Protein AF-A0A7X3UES8-F1 (afdb_monomer_lite)

Radius of gyration: 14.58 Å; chains: 1; bounding box: 32×20×34 Å

Structure (mmCIF, N/CA/C/O backbone):
data_AF-A0A7X3UES8-F1
#
_entry.id   AF-A0A7X3UES8-F1
#
loop_
_atom_site.group_PDB
_atom_site.id
_atom_site.type_symbol
_atom_site.label_atom_id
_atom_site.label_alt_id
_atom_site.label_comp_id
_atom_site.label_asym_id
_atom_site.label_entity_id
_atom_site.label_seq_id
_atom_site.pdbx_PDB_ins_code
_atom_site.Cartn_x
_atom_site.Cartn_y
_atom_site.Cartn_z
_atom_site.occupancy
_atom_site.B_iso_or_equiv
_atom_site.auth_seq_id
_atom_site.auth_comp_id
_atom_site.auth_asym_id
_atom_site.auth_atom_id
_atom_site.pdbx_PDB_model_num
ATOM 1 N N . VAL A 1 1 ? 5.667 8.976 8.395 1.00 89.12 1 VAL A N 1
ATOM 2 C CA . VAL A 1 1 ? 4.293 9.411 8.042 1.00 89.12 1 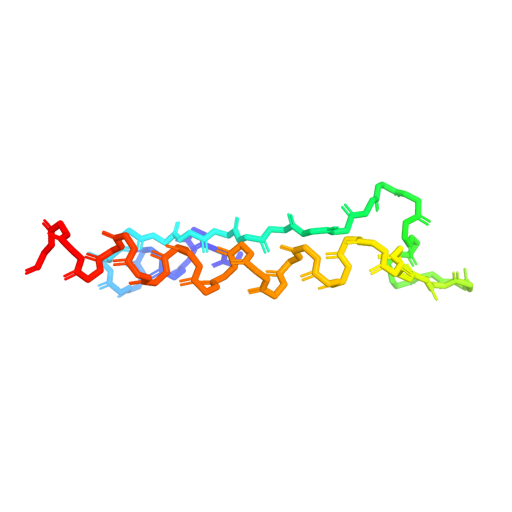VAL A CA 1
ATOM 3 C C . VAL A 1 1 ? 3.238 8.523 8.695 1.00 89.12 1 VAL A C 1
ATOM 5 O O . VAL A 1 1 ? 2.494 9.042 9.503 1.00 89.12 1 VAL A O 1
ATOM 8 N N . VAL A 1 2 ? 3.202 7.208 8.443 1.00 92.56 2 VAL A N 1
ATOM 9 C CA . VAL A 1 2 ? 2.193 6.284 9.022 1.00 92.56 2 VAL A CA 1
ATOM 10 C C . VAL A 1 2 ? 2.112 6.357 10.554 1.00 92.56 2 VAL A C 1
ATOM 12 O O . VAL A 1 2 ? 1.051 6.644 11.085 1.00 92.56 2 VAL A O 1
ATOM 15 N N . ALA A 1 3 ? 3.243 6.219 11.254 1.00 94.00 3 ALA A N 1
ATOM 16 C CA . ALA A 1 3 ? 3.283 6.311 12.720 1.00 94.00 3 ALA A CA 1
ATOM 17 C C . ALA A 1 3 ? 2.818 7.676 13.269 1.00 94.00 3 ALA A C 1
ATOM 19 O O . ALA A 1 3 ? 2.268 7.755 14.357 1.00 94.00 3 ALA A O 1
ATOM 20 N N . MET A 1 4 ? 3.001 8.753 12.497 1.00 97.06 4 MET A N 1
ATOM 21 C CA . MET A 1 4 ? 2.556 10.094 12.890 1.00 97.06 4 MET A CA 1
ATOM 22 C C . MET A 1 4 ? 1.028 10.222 12.815 1.00 97.06 4 MET A C 1
ATOM 24 O O . MET A 1 4 ? 0.4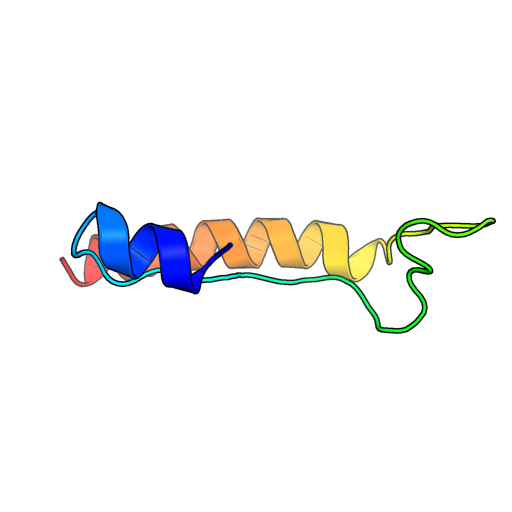37 10.921 13.628 1.00 97.06 4 MET A O 1
ATOM 28 N N . PHE A 1 5 ? 0.376 9.546 11.860 1.00 97.00 5 PHE A N 1
ATOM 29 C CA . PHE A 1 5 ? -1.089 9.487 11.822 1.00 97.00 5 PHE A CA 1
ATOM 30 C C . PHE A 1 5 ? -1.646 8.773 13.051 1.00 97.00 5 PHE A C 1
ATOM 32 O O . PHE A 1 5 ? -2.600 9.263 13.648 1.00 97.00 5 PHE A O 1
ATOM 39 N N . GLU A 1 6 ? -1.016 7.674 13.459 1.00 96.94 6 GLU A N 1
ATOM 40 C CA . GLU A 1 6 ? -1.392 6.949 14.672 1.00 96.94 6 GLU A CA 1
A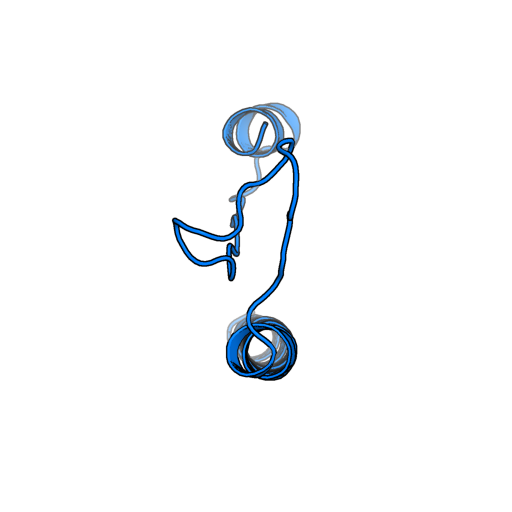TOM 41 C C . GLU A 1 6 ? -1.225 7.815 15.930 1.00 96.94 6 GLU A C 1
ATOM 43 O O . GLU A 1 6 ? -2.152 7.904 16.732 1.00 96.94 6 GLU A O 1
ATOM 48 N N . GLU A 1 7 ? -0.103 8.533 16.060 1.00 97.31 7 GLU A N 1
ATOM 49 C CA . GLU A 1 7 ? 0.157 9.441 17.187 1.00 97.31 7 GLU A CA 1
ATOM 50 C C . GLU A 1 7 ? -0.858 10.594 17.274 1.00 97.31 7 GLU A C 1
ATOM 52 O O . GLU A 1 7 ? -1.366 10.891 18.354 1.00 97.31 7 GLU A O 1
ATOM 57 N N . ILE A 1 8 ? -1.173 11.244 16.147 1.00 97.94 8 ILE A N 1
ATOM 58 C CA . ILE A 1 8 ? -2.042 12.432 16.124 1.00 97.94 8 ILE A CA 1
ATOM 59 C C . ILE A 1 8 ? -3.519 12.060 16.274 1.00 97.94 8 ILE A C 1
ATOM 61 O O . ILE A 1 8 ? -4.268 12.767 16.949 1.00 97.94 8 ILE A O 1
ATOM 65 N N . LEU A 1 9 ? -3.963 10.993 15.606 1.00 97.44 9 LEU A N 1
ATOM 66 C CA . LEU A 1 9 ? -5.379 10.627 15.550 1.00 97.44 9 LEU A CA 1
ATOM 67 C C . LEU A 1 9 ? -5.785 9.674 16.677 1.00 97.44 9 LEU A C 1
ATOM 69 O O . LEU A 1 9 ? -6.977 9.534 16.940 1.00 97.44 9 LEU A O 1
ATOM 73 N N . GLY A 1 10 ? -4.822 9.013 17.329 1.00 96.75 10 GLY A N 1
ATOM 74 C CA . GLY A 1 10 ? -5.092 7.999 18.348 1.00 96.75 10 GLY A CA 1
ATOM 75 C C . GLY A 1 10 ? -5.807 6.763 17.793 1.00 96.75 10 GLY A C 1
ATOM 76 O O . GLY A 1 10 ? -6.496 6.069 18.539 1.00 96.75 10 GLY A O 1
ATOM 77 N N . LEU A 1 11 ? -5.686 6.507 16.486 1.00 96.06 11 LEU A N 1
ATOM 78 C CA . LEU A 1 11 ? -6.333 5.398 15.787 1.00 96.06 11 LEU A CA 1
ATOM 79 C C . LEU A 1 11 ? -5.286 4.482 15.135 1.00 96.06 11 LEU A C 1
ATOM 81 O O . LEU A 1 11 ? -4.315 4.991 14.563 1.00 96.06 11 LEU A O 1
ATOM 85 N N . PRO A 1 12 ? -5.496 3.150 15.141 1.00 94.69 12 PRO A N 1
ATOM 86 C CA . PRO A 1 12 ? -4.637 2.223 14.413 1.00 94.69 12 PRO A CA 1
ATOM 87 C C . PRO A 1 12 ? -4.544 2.608 12.934 1.00 94.69 12 PRO A C 1
ATOM 89 O O . PRO A 1 12 ? -5.563 2.838 12.282 1.00 94.69 12 PRO A O 1
ATOM 92 N N . THR A 1 13 ? -3.326 2.665 12.393 1.00 95.94 13 THR A N 1
ATOM 93 C CA . THR A 1 13 ? -3.092 3.061 10.997 1.00 95.94 13 THR A CA 1
ATOM 94 C C . THR A 1 13 ? -2.512 1.898 10.195 1.00 95.94 13 THR A C 1
ATOM 96 O O . THR A 1 13 ? -1.543 1.267 10.607 1.00 95.94 13 THR A O 1
ATOM 99 N N . VAL A 1 14 ? -3.072 1.637 9.011 1.00 95.00 14 VAL A N 1
ATOM 100 C CA . VAL A 1 14 ? -2.602 0.587 8.092 1.00 95.00 14 VAL A CA 1
ATOM 101 C C . VAL A 1 14 ? -1.958 1.224 6.860 1.00 95.00 14 VAL A C 1
ATOM 103 O O . VAL A 1 14 ? -2.568 2.059 6.195 1.00 95.00 14 VAL A O 1
ATOM 106 N N . LEU A 1 15 ? -0.733 0.806 6.527 1.00 95.81 15 LEU A N 1
ATOM 107 C CA . LEU A 1 15 ? -0.084 1.124 5.252 1.00 95.81 15 LEU A CA 1
ATOM 108 C C . LEU A 1 15 ? -0.207 -0.066 4.298 1.00 95.81 15 LEU A C 1
ATOM 110 O O . LEU A 1 15 ? 0.395 -1.110 4.532 1.00 95.81 15 LEU A O 1
ATOM 114 N N . MET A 1 16 ? -0.938 0.111 3.199 1.00 95.56 16 MET A N 1
ATOM 115 C CA . MET A 1 16 ? -1.111 -0.914 2.166 1.00 95.56 16 MET A CA 1
ATOM 116 C C . MET A 1 16 ? -0.221 -0.606 0.956 1.00 95.56 16 MET A C 1
ATOM 118 O O . MET A 1 16 ? -0.587 0.190 0.093 1.00 95.56 16 MET A O 1
ATOM 122 N N . ALA A 1 17 ? 0.972 -1.203 0.910 1.00 93.12 17 ALA A N 1
ATOM 123 C CA . ALA A 1 17 ? 1.910 -1.044 -0.201 1.00 93.12 17 ALA A CA 1
ATOM 124 C C . ALA A 1 17 ? 1.779 -2.193 -1.214 1.00 93.12 17 ALA A C 1
ATOM 126 O O . ALA A 1 17 ? 1.752 -3.361 -0.834 1.00 93.12 17 ALA A O 1
ATOM 127 N N . PHE A 1 18 ? 1.752 -1.856 -2.507 1.00 96.44 18 PHE A N 1
ATOM 128 C CA . PHE A 1 18 ? 1.578 -2.821 -3.607 1.00 96.44 18 PHE A C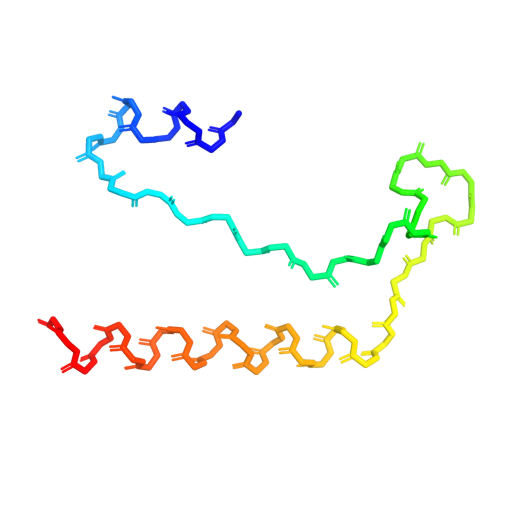A 1
ATOM 129 C C . PHE A 1 18 ? 2.713 -2.789 -4.646 1.00 96.44 18 PHE A C 1
ATOM 131 O O . PHE A 1 18 ? 2.713 -3.575 -5.594 1.00 96.44 18 PHE A O 1
ATOM 138 N N . GLY A 1 19 ? 3.669 -1.867 -4.507 1.00 95.12 19 GLY A N 1
ATOM 139 C CA . GLY A 1 19 ? 4.812 -1.753 -5.413 1.00 95.12 19 GLY A CA 1
ATOM 140 C C . GLY A 1 19 ? 5.799 -2.910 -5.254 1.00 95.12 19 GLY A C 1
ATOM 141 O O . GLY A 1 19 ? 5.934 -3.482 -4.172 1.00 95.12 19 GLY A O 1
ATOM 142 N N . LEU A 1 20 ? 6.496 -3.246 -6.338 1.00 95.44 20 LEU A N 1
ATOM 143 C CA . LEU A 1 20 ? 7.658 -4.130 -6.292 1.00 95.44 20 LEU A CA 1
ATOM 144 C C . LEU A 1 20 ? 8.918 -3.330 -5.913 1.00 95.44 20 LEU A C 1
ATOM 146 O O . LEU A 1 20 ? 8.954 -2.115 -6.122 1.00 95.44 20 LEU A O 1
ATOM 150 N N . PRO A 1 21 ? 9.972 -3.985 -5.389 1.00 95.06 21 PRO A N 1
ATOM 151 C CA . PRO A 1 21 ? 11.223 -3.303 -5.055 1.00 95.06 21 PRO A CA 1
ATOM 152 C C . PRO A 1 21 ? 11.888 -2.583 -6.240 1.00 95.06 21 PRO A C 1
ATOM 154 O O . PRO A 1 21 ? 12.596 -1.607 -6.025 1.00 95.06 21 PRO A O 1
ATOM 157 N N . ASP A 1 22 ? 11.651 -3.037 -7.475 1.00 95.81 22 ASP A N 1
ATOM 158 C CA . ASP A 1 22 ? 12.196 -2.463 -8.712 1.00 95.81 22 ASP A CA 1
ATOM 159 C C . ASP A 1 22 ? 11.263 -1.430 -9.369 1.00 95.81 22 ASP A C 1
ATOM 161 O O . ASP A 1 22 ? 11.423 -1.094 -10.541 1.00 95.81 22 ASP A O 1
ATOM 165 N N . CYS A 1 23 ? 10.247 -0.935 -8.659 1.00 95.31 23 CYS A N 1
ATOM 166 C CA . CYS A 1 23 ? 9.387 0.124 -9.191 1.00 95.31 23 CYS A CA 1
ATOM 167 C C . CYS A 1 23 ? 10.126 1.454 -9.386 1.00 95.31 23 CYS A C 1
ATOM 169 O O . CYS A 1 23 ? 9.590 2.325 -10.063 1.00 95.31 23 CYS A O 1
ATOM 171 N N . ASP A 1 24 ? 11.335 1.591 -8.830 1.00 95.06 24 ASP A N 1
ATOM 172 C CA . ASP A 1 24 ? 12.213 2.747 -9.019 1.00 95.06 24 ASP A CA 1
ATOM 173 C C . ASP A 1 24 ? 11.527 4.067 -8.625 1.00 95.06 24 ASP A C 1
ATOM 175 O O . ASP A 1 24 ? 11.647 5.082 -9.307 1.00 95.06 24 ASP A O 1
ATOM 179 N N . ALA A 1 25 ? 10.784 4.044 -7.510 1.00 94.50 25 ALA A N 1
ATOM 180 C CA . ALA A 1 25 ? 10.044 5.202 -7.017 1.00 94.50 25 ALA A CA 1
ATOM 181 C C . ALA A 1 25 ? 10.976 6.411 -6.844 1.00 94.50 25 ALA A C 1
ATOM 183 O O . ALA A 1 25 ? 11.980 6.329 -6.133 1.00 94.50 25 ALA A O 1
ATOM 184 N N . HIS A 1 26 ? 10.617 7.533 -7.474 1.00 94.88 26 HIS A N 1
ATOM 185 C CA . HIS A 1 26 ? 11.412 8.763 -7.532 1.00 94.88 26 HIS A CA 1
ATOM 186 C C . HIS A 1 26 ? 12.728 8.668 -8.331 1.00 94.88 26 HIS A C 1
ATOM 188 O O . HIS A 1 26 ? 13.599 9.528 -8.175 1.00 94.88 26 HIS A O 1
ATOM 194 N N . ALA A 1 27 ? 12.878 7.675 -9.210 1.00 96.88 27 ALA A N 1
ATOM 195 C CA . ALA A 1 27 ? 14.019 7.531 -10.113 1.00 96.88 27 ALA A CA 1
ATOM 196 C C . ALA A 1 27 ? 13.576 7.407 -11.594 1.00 96.88 27 ALA A C 1
ATOM 198 O O . ALA A 1 27 ? 12.391 7.235 -11.889 1.00 96.88 27 ALA A O 1
ATOM 199 N N . PRO A 1 28 ? 14.493 7.545 -12.574 1.00 96.75 28 PRO A N 1
ATOM 200 C CA . PRO A 1 28 ? 14.159 7.352 -13.985 1.00 96.75 28 PRO A CA 1
ATOM 201 C C . PRO A 1 28 ? 13.622 5.944 -14.268 1.00 96.75 28 PRO A C 1
ATOM 203 O O . PRO A 1 28 ? 14.099 4.974 -13.691 1.00 96.75 28 PRO A O 1
ATOM 206 N N . ASN A 1 29 ? 12.697 5.835 -15.228 1.00 96.38 29 ASN A N 1
ATOM 207 C CA . ASN A 1 29 ? 11.978 4.596 -15.560 1.00 96.38 29 ASN A CA 1
ATOM 208 C C . ASN A 1 29 ? 11.112 4.038 -14.418 1.00 96.38 29 ASN A C 1
ATOM 210 O O . ASN A 1 29 ? 10.832 2.836 -14.403 1.00 96.38 29 ASN A O 1
ATOM 214 N N . GLU A 1 30 ? 10.648 4.912 -13.517 1.00 97.75 30 GLU A N 1
ATOM 215 C CA . GLU A 1 30 ? 9.615 4.579 -12.539 1.00 97.75 30 GLU A CA 1
ATOM 216 C C . GLU A 1 30 ? 8.440 3.879 -13.232 1.00 97.75 30 GLU A C 1
ATOM 218 O O . GLU A 1 30 ? 7.895 4.350 -14.238 1.00 97.75 30 GLU A O 1
ATOM 223 N N . LYS A 1 31 ? 8.082 2.707 -12.713 1.00 97.12 31 LYS A N 1
ATOM 224 C CA . LYS A 1 31 ? 7.094 1.826 -13.331 1.00 97.12 31 LYS A CA 1
ATOM 225 C C . LYS A 1 31 ? 6.286 1.102 -12.277 1.00 97.12 31 LYS A C 1
ATOM 227 O O . LYS A 1 31 ? 6.757 0.832 -11.176 1.00 97.12 31 LYS A O 1
ATOM 232 N N . PHE A 1 32 ? 5.082 0.697 -12.655 1.00 97.75 32 PHE A N 1
ATOM 233 C CA . PHE A 1 32 ? 4.227 -0.112 -11.802 1.00 97.75 32 PHE A CA 1
ATOM 234 C C . PHE A 1 32 ? 3.878 -1.434 -12.478 1.00 97.75 32 PHE A C 1
ATOM 236 O O . PHE A 1 32 ? 3.567 -1.484 -13.669 1.00 97.75 32 PHE A O 1
ATOM 243 N N . HIS A 1 33 ? 3.920 -2.523 -11.716 1.00 97.62 33 HIS A N 1
ATOM 244 C CA . HIS A 1 33 ? 3.578 -3.840 -12.232 1.00 97.62 33 HIS A CA 1
ATOM 245 C C . HIS A 1 33 ? 2.057 -3.958 -12.399 1.00 97.62 33 HIS A C 1
ATOM 247 O O . HIS A 1 33 ? 1.326 -3.968 -11.411 1.00 97.62 33 HIS A O 1
ATOM 253 N N . LEU A 1 34 ? 1.565 -4.059 -13.640 1.00 98.25 34 LEU A N 1
ATOM 254 C CA . LEU A 1 34 ? 0.121 -4.073 -13.933 1.00 98.25 34 LEU A CA 1
ATOM 255 C C . LEU A 1 34 ? -0.670 -5.127 -13.131 1.00 98.25 34 LEU A C 1
ATOM 257 O O . LEU A 1 34 ? -1.712 -4.778 -12.583 1.00 98.25 34 LEU A O 1
ATOM 261 N N . PRO A 1 35 ? -0.200 -6.377 -12.962 1.00 98.25 35 PRO A N 1
ATOM 262 C CA . PRO A 1 35 ? -0.869 -7.328 -12.075 1.00 98.25 35 PRO A CA 1
ATOM 263 C C . PRO A 1 35 ? -1.010 -6.847 -10.626 1.00 98.25 35 PRO A C 1
ATOM 265 O O . PRO A 1 35 ? -2.051 -7.086 -10.018 1.00 98.25 35 PRO A O 1
ATOM 268 N N . ASN A 1 36 ? -0.016 -6.143 -10.075 1.00 98.00 36 ASN A N 1
ATOM 269 C CA . ASN A 1 36 ? -0.130 -5.555 -8.739 1.00 98.00 36 ASN A CA 1
ATOM 270 C C . ASN A 1 36 ? -1.096 -4.370 -8.723 1.00 98.00 36 ASN A C 1
ATOM 272 O O . ASN A 1 36 ? -1.707 -4.121 -7.691 1.00 98.00 36 ASN A O 1
ATOM 276 N N . PHE A 1 37 ? -1.261 -3.652 -9.839 1.00 97.88 37 PHE A N 1
ATOM 277 C CA . PHE A 1 37 ? -2.215 -2.544 -9.917 1.00 97.88 37 PHE A CA 1
ATOM 278 C C . PHE A 1 37 ? -3.641 -3.071 -9.760 1.00 97.88 37 PHE A C 1
ATOM 280 O O . PHE A 1 37 ? -4.366 -2.636 -8.870 1.00 97.88 37 PHE A O 1
ATOM 287 N N . TYR A 1 38 ? -4.004 -4.080 -10.554 1.00 98.56 38 TYR A N 1
ATOM 288 C CA . TYR A 1 38 ? -5.326 -4.701 -10.474 1.00 98.56 38 TYR A CA 1
ATOM 289 C C . TYR A 1 38 ? -5.550 -5.406 -9.134 1.00 98.56 38 TYR A C 1
ATOM 291 O O . TYR A 1 38 ? -6.551 -5.159 -8.470 1.00 98.56 38 TYR A O 1
ATOM 299 N N . ARG A 1 39 ? -4.581 -6.205 -8.668 1.00 98.31 39 ARG A N 1
ATOM 300 C CA . ARG A 1 39 ? -4.698 -6.886 -7.368 1.00 98.31 39 ARG A CA 1
ATOM 301 C C . ARG A 1 39 ? -4.703 -5.925 -6.184 1.00 98.31 39 ARG A C 1
ATOM 303 O O . ARG A 1 39 ? -5.294 -6.249 -5.160 1.00 98.31 39 ARG A O 1
ATOM 310 N N . GLY A 1 40 ? -4.054 -4.768 -6.296 1.00 98.12 40 GLY A N 1
ATOM 311 C CA . GLY A 1 40 ? -4.098 -3.722 -5.276 1.00 98.12 40 GLY A CA 1
ATOM 312 C C . GLY A 1 40 ? -5.501 -3.134 -5.124 1.00 98.12 40 GLY A C 1
ATOM 313 O O . GLY A 1 40 ? -5.947 -2.925 -3.999 1.00 98.12 40 GLY A O 1
ATOM 314 N N . ILE A 1 41 ? -6.225 -2.953 -6.237 1.00 98.44 41 ILE A N 1
ATOM 315 C CA . ILE A 1 41 ? -7.638 -2.537 -6.227 1.00 98.44 41 ILE A CA 1
ATOM 316 C C . ILE A 1 41 ? -8.493 -3.591 -5.516 1.00 98.44 41 ILE A C 1
ATOM 318 O O . ILE A 1 41 ? -9.221 -3.252 -4.584 1.00 98.44 41 ILE A O 1
ATOM 322 N N . ASP A 1 42 ? -8.354 -4.864 -5.899 1.00 98.50 42 ASP A N 1
ATOM 323 C CA . ASP A 1 42 ? -9.099 -5.965 -5.276 1.00 98.50 42 ASP A CA 1
ATOM 324 C C . ASP A 1 42 ? -8.789 -6.074 -3.774 1.00 98.50 42 ASP A C 1
ATOM 326 O O . ASP A 1 42 ? -9.694 -6.203 -2.953 1.00 98.50 42 ASP A O 1
ATOM 330 N N . SER A 1 43 ? -7.512 -5.945 -3.399 1.00 98.25 43 SER A N 1
ATOM 331 C CA . SER A 1 43 ? -7.067 -6.004 -2.001 1.00 98.25 43 SER A CA 1
ATOM 332 C C . SER A 1 43 ? -7.670 -4.879 -1.162 1.00 98.25 43 SER A C 1
ATOM 334 O O . SER A 1 43 ? -8.110 -5.126 -0.041 1.00 98.25 43 SER A O 1
ATOM 336 N N . ALA A 1 44 ? -7.720 -3.653 -1.693 1.00 98.12 44 ALA A N 1
ATOM 337 C CA . ALA A 1 44 ? -8.341 -2.526 -1.004 1.00 98.12 44 ALA A CA 1
ATOM 338 C C . ALA A 1 44 ? -9.853 -2.739 -0.833 1.00 98.12 44 ALA A C 1
ATOM 340 O O . ALA A 1 44 ? -10.384 -2.494 0.249 1.00 98.12 44 ALA A O 1
ATOM 341 N N . ALA A 1 45 ? -10.539 -3.237 -1.867 1.00 98.38 45 ALA A N 1
ATOM 342 C CA . ALA A 1 45 ? -11.963 -3.554 -1.790 1.00 98.38 45 ALA A CA 1
ATOM 343 C C . ALA A 1 45 ? -12.249 -4.617 -0.717 1.00 98.38 45 ALA A C 1
ATOM 345 O O . ALA A 1 45 ? -13.122 -4.419 0.127 1.00 98.38 45 ALA A O 1
ATOM 346 N N . TRP A 1 46 ? -11.470 -5.701 -0.700 1.00 98.12 46 TRP A N 1
ATOM 347 C CA . TRP A 1 46 ? -11.616 -6.778 0.281 1.00 98.12 46 TRP A CA 1
ATOM 348 C C . TRP A 1 46 ? -11.293 -6.316 1.700 1.00 98.12 46 TRP A C 1
ATOM 350 O O . TRP A 1 46 ? -11.993 -6.692 2.634 1.00 98.12 46 TRP A O 1
ATOM 360 N N . PHE A 1 47 ? -10.277 -5.466 1.874 1.00 97.62 47 PHE A N 1
ATOM 361 C CA . PHE A 1 47 ? -9.962 -4.883 3.177 1.00 97.62 47 PHE A CA 1
ATOM 362 C C . PHE A 1 47 ? -11.164 -4.127 3.758 1.00 97.62 47 PHE A C 1
ATOM 364 O O . PHE A 1 47 ? -11.520 -4.340 4.915 1.00 97.62 47 PHE A O 1
ATOM 371 N N . TYR A 1 48 ?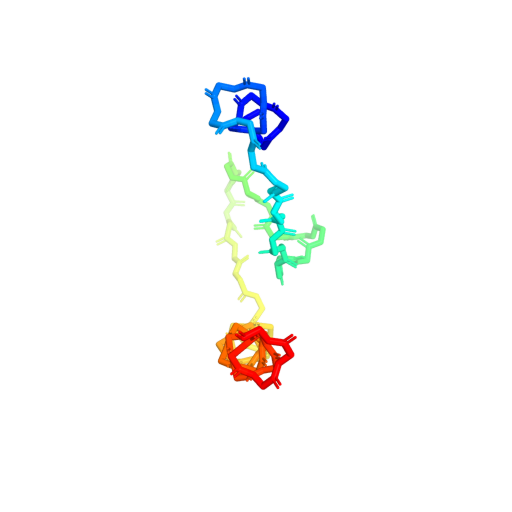 -11.818 -3.278 2.958 1.00 97.50 48 TYR A N 1
ATOM 372 C CA . TYR A 1 48 ? -12.993 -2.537 3.417 1.00 97.50 48 TYR A CA 1
ATOM 373 C C . TYR A 1 48 ? -14.215 -3.431 3.645 1.00 97.50 48 TYR A C 1
ATOM 375 O O . TYR A 1 48 ? -14.953 -3.197 4.602 1.00 97.50 48 TYR A O 1
ATOM 383 N N . GLU A 1 49 ? -14.423 -4.455 2.812 1.00 98.31 49 GLU A N 1
ATOM 384 C CA . GLU A 1 49 ? -15.501 -5.427 3.018 1.00 98.31 49 GLU A CA 1
ATOM 385 C C . GLU A 1 49 ? -15.331 -6.181 4.344 1.00 98.31 49 GLU A C 1
ATOM 387 O O . GLU A 1 49 ? -16.259 -6.232 5.150 1.00 98.31 49 GLU A O 1
ATOM 392 N N . GLU A 1 50 ? -14.142 -6.722 4.609 1.00 97.62 50 GLU A N 1
ATOM 393 C CA . GLU A 1 50 ? -13.862 -7.461 5.844 1.00 97.62 50 GLU A CA 1
ATOM 394 C C . GLU A 1 50 ? -13.876 -6.554 7.082 1.00 97.62 50 GLU A C 1
ATOM 396 O O . GLU A 1 50 ? -14.371 -6.948 8.143 1.00 97.62 50 GLU A O 1
ATOM 401 N N . TYR A 1 51 ? -13.410 -5.308 6.953 1.00 96.44 51 TYR A N 1
ATOM 402 C CA . TYR A 1 51 ? -13.511 -4.328 8.032 1.00 96.44 51 TYR A CA 1
ATOM 403 C C . TYR A 1 51 ? -14.975 -4.054 8.406 1.00 96.44 51 TYR A C 1
ATOM 405 O O . TYR A 1 51 ? -15.320 -4.126 9.583 1.00 96.44 51 TYR A O 1
ATOM 413 N N . GLY A 1 52 ? -15.848 -3.840 7.414 1.00 97.50 52 GLY A N 1
ATOM 414 C CA . GLY A 1 52 ? -17.282 -3.612 7.631 1.00 97.50 52 GLY A CA 1
ATOM 415 C C . GLY A 1 52 ? -18.082 -4.846 8.070 1.00 97.50 52 GLY A C 1
ATOM 416 O O . GLY A 1 52 ? -19.226 -4.709 8.487 1.00 97.50 52 GLY A O 1
ATOM 417 N N . ARG A 1 53 ? -17.520 -6.058 7.971 1.00 96.81 53 ARG A N 1
ATOM 418 C CA . ARG A 1 53 ? -18.124 -7.283 8.531 1.00 96.81 53 ARG A CA 1
ATOM 419 C C . ARG A 1 53 ? -17.802 -7.484 10.009 1.00 96.81 53 ARG A C 1
ATOM 421 O O . ARG A 1 53 ? -18.559 -8.151 10.709 1.00 96.81 53 ARG A O 1
ATOM 428 N N . THR A 1 54 ? -16.651 -6.988 10.456 1.00 90.75 54 THR A N 1
ATOM 429 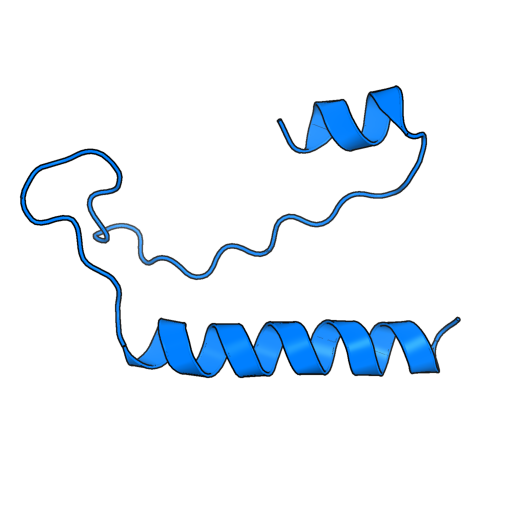C CA . THR A 1 54 ? -16.098 -7.259 11.793 1.00 90.75 54 THR A CA 1
ATOM 430 C C . THR A 1 54 ? -16.365 -6.145 12.809 1.00 90.75 54 THR A C 1
ATOM 432 O O . THR A 1 54 ? -16.082 -6.347 13.991 1.00 90.75 54 THR A O 1
ATOM 435 N N . HIS A 1 55 ? -16.917 -5.009 12.369 1.00 80.56 55 HIS A N 1
ATOM 436 C CA . HIS A 1 55 ? -17.219 -3.809 13.157 1.00 80.56 55 HIS A CA 1
ATOM 437 C C . HIS A 1 55 ? -18.576 -3.230 12.748 1.00 80.56 55 HIS A C 1
ATOM 439 O O . HIS A 1 55 ? -19.237 -2.631 13.626 1.00 80.56 55 HIS A O 1
#

Foldseek 3Di:
DQVVCCVVVVDHGDDDDQADPPCQVPHPPRDGDVVSVVVSVVVVVVVVVVVVVVD

Secondary structure (DSSP, 8-state):
-HHHHHHHH-S---------TTS-TTSTT----HHHHHHHHHHHHHHHHHHHHH-

Sequence (55 aa):
VVAMFEEILGLPTVLMAFGLPDCDAHAPNEKFHLPNFYRGIDSAAWFYEEYGRTH

pLDDT: mean 96.19, std 2.86, range [80.56, 98.56]